Protein AF-A0A967D864-F1 (afdb_monomer_lite)

Foldseek 3Di:
DDDKDKDKFFDPDPDDQQVVCQFQQQADQFQLQAGQGVPPGRPDTGMDMDIPDDDDTDHGDDDPCPPPCCCCVPQPQNQSVTRNHGNLVRHPVNLVVDDDDRDPVNPVD

Sequence (109 aa):
MAGERAVAFADDNALVDREAAYRAGIGWFGKNANLLVPGAGSYFVLGSIITTAMYEPSQPVDDGCGSCTRCLDGCPTGAIVAPGVIDARRCLAWLLQKSGTFPTEMRAA

Radius of gyration: 17.36 Å; chains: 1; bounding box: 47×28×49 Å

Structure (mmCIF, N/CA/C/O backbone):
data_AF-A0A967D864-F1
#
_entry.id   AF-A0A967D864-F1
#
loop_
_atom_site.group_PDB
_atom_site.id
_atom_site.type_symbol
_atom_site.label_atom_id
_atom_site.label_alt_id
_atom_site.label_comp_id
_atom_site.label_asym_id
_atom_site.label_entity_id
_atom_site.label_seq_id
_atom_site.pdbx_PDB_ins_code
_atom_site.Cartn_x
_atom_site.Cartn_y
_atom_site.Cartn_z
_atom_site.occupancy
_atom_site.B_iso_or_equiv
_atom_site.auth_seq_id
_atom_site.auth_comp_id
_atom_site.auth_asym_id
_atom_site.auth_atom_id
_atom_site.pdbx_PDB_model_num
ATOM 1 N N . MET A 1 1 ? 32.606 6.444 -23.155 1.00 45.38 1 MET A N 1
ATOM 2 C CA . MET A 1 1 ? 31.587 5.614 -23.830 1.00 45.38 1 MET A CA 1
ATOM 3 C C . MET A 1 1 ? 30.276 5.910 -23.129 1.00 45.38 1 MET A C 1
ATOM 5 O O . MET A 1 1 ? 30.234 5.755 -21.916 1.00 45.38 1 MET A O 1
ATOM 9 N N . ALA A 1 2 ? 29.293 6.489 -23.815 1.00 64.69 2 ALA A N 1
ATOM 10 C CA . ALA A 1 2 ? 28.061 6.930 -23.163 1.00 64.69 2 ALA A CA 1
ATOM 11 C C . ALA A 1 2 ? 27.154 5.712 -22.929 1.00 64.69 2 ALA A C 1
ATOM 13 O O . ALA A 1 2 ? 26.462 5.279 -23.842 1.00 64.69 2 ALA A O 1
ATOM 14 N N . GLY A 1 3 ? 27.259 5.106 -21.745 1.00 87.06 3 GLY A N 1
ATOM 15 C CA . GLY A 1 3 ? 26.325 4.082 -21.282 1.00 87.06 3 GLY A CA 1
ATOM 16 C C . GLY A 1 3 ? 25.060 4.706 -20.698 1.00 87.06 3 GLY A C 1
ATOM 17 O O . GLY A 1 3 ? 25.027 5.904 -20.400 1.00 87.06 3 GLY A O 1
ATOM 18 N N . GLU A 1 4 ? 24.033 3.882 -20.514 1.00 94.94 4 GLU A N 1
ATOM 19 C CA . GLU A 1 4 ? 22.813 4.281 -19.813 1.00 94.94 4 GLU A CA 1
ATOM 20 C C . GLU A 1 4 ? 23.118 4.657 -18.356 1.00 94.94 4 GLU A C 1
ATOM 22 O O . GLU A 1 4 ? 23.956 4.034 -17.697 1.00 94.94 4 GLU A O 1
ATOM 27 N N . ARG A 1 5 ? 22.446 5.691 -17.842 1.00 96.31 5 ARG A N 1
ATOM 28 C CA . ARG A 1 5 ? 22.576 6.143 -16.449 1.00 96.31 5 ARG A CA 1
ATOM 29 C C . ARG A 1 5 ? 21.454 5.546 -15.622 1.00 96.31 5 ARG A C 1
ATOM 31 O O . ARG A 1 5 ? 20.320 5.547 -16.084 1.00 96.31 5 ARG A O 1
ATOM 38 N N . ALA A 1 6 ? 21.749 5.129 -14.394 1.00 96.06 6 ALA A N 1
ATOM 39 C CA . ALA A 1 6 ? 20.755 4.589 -13.475 1.00 96.06 6 ALA A CA 1
ATOM 40 C C . ALA A 1 6 ? 21.001 5.037 -12.026 1.00 96.06 6 ALA A C 1
ATOM 42 O O . ALA A 1 6 ? 22.148 5.227 -11.620 1.00 96.06 6 ALA A O 1
ATOM 43 N N . VAL A 1 7 ? 19.926 5.178 -11.250 1.00 96.19 7 VAL A N 1
ATOM 44 C CA . VAL A 1 7 ? 19.947 5.419 -9.799 1.00 96.19 7 VAL A CA 1
ATOM 45 C C . VAL A 1 7 ? 18.923 4.500 -9.141 1.00 96.19 7 VAL A C 1
ATOM 47 O O . VAL A 1 7 ? 17.800 4.382 -9.631 1.00 96.19 7 VAL A O 1
ATOM 50 N N . ALA A 1 8 ? 19.319 3.842 -8.054 1.00 96.00 8 ALA A N 1
ATOM 51 C CA . ALA A 1 8 ? 18.458 2.951 -7.287 1.00 96.00 8 ALA A CA 1
ATOM 52 C C . ALA A 1 8 ? 17.875 3.671 -6.064 1.00 96.00 8 ALA A C 1
ATOM 54 O O . ALA A 1 8 ? 18.579 4.436 -5.405 1.00 96.00 8 ALA A O 1
ATOM 55 N N . PHE A 1 9 ? 16.615 3.381 -5.752 1.00 96.69 9 PHE A N 1
ATOM 56 C CA . PHE A 1 9 ? 15.895 3.907 -4.597 1.00 96.69 9 PHE A CA 1
ATOM 57 C C . PHE A 1 9 ? 15.144 2.795 -3.862 1.00 96.69 9 PHE A C 1
ATOM 59 O O . PHE A 1 9 ? 14.727 1.805 -4.469 1.00 96.69 9 PHE A O 1
ATOM 66 N N . ALA A 1 10 ? 14.949 2.993 -2.560 1.00 95.62 10 ALA A N 1
ATOM 67 C CA . ALA A 1 10 ? 14.047 2.206 -1.730 1.00 95.62 10 ALA A CA 1
ATOM 68 C C . ALA A 1 10 ? 13.550 3.079 -0.568 1.00 95.62 10 ALA A C 1
ATOM 70 O O . ALA A 1 10 ? 14.383 3.588 0.180 1.00 95.62 10 ALA A O 1
ATOM 71 N N . ASP A 1 11 ? 12.229 3.232 -0.429 1.00 94.94 11 ASP A N 1
ATOM 72 C CA . ASP A 1 11 ? 11.511 3.921 0.661 1.00 94.94 11 ASP A CA 1
ATOM 73 C C . ASP A 1 11 ? 11.789 5.433 0.798 1.00 94.94 11 ASP A C 1
ATOM 75 O O . ASP A 1 11 ? 10.889 6.247 0.602 1.00 94.94 11 ASP A O 1
ATOM 79 N N . ASP A 1 12 ? 13.037 5.830 1.058 1.00 94.00 12 ASP A N 1
ATOM 80 C CA . ASP A 1 12 ? 13.454 7.226 1.236 1.00 94.00 12 ASP A CA 1
ATOM 81 C C . ASP A 1 12 ? 13.753 7.891 -0.113 1.00 94.00 12 ASP 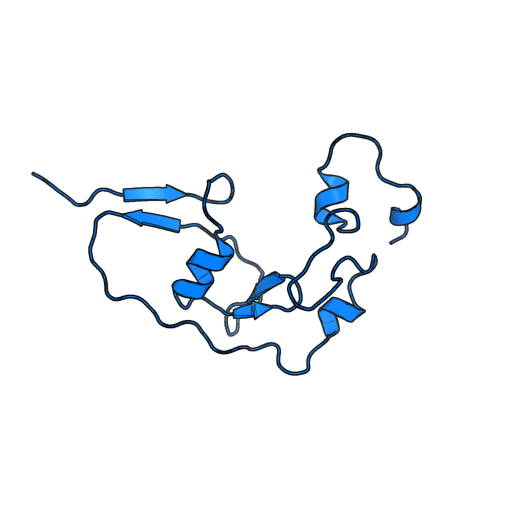A C 1
ATOM 83 O O . ASP A 1 12 ? 14.896 7.982 -0.575 1.00 94.00 12 ASP A O 1
ATOM 87 N N . ASN A 1 13 ? 12.690 8.279 -0.814 1.00 92.50 13 ASN A N 1
ATOM 88 C CA . ASN A 1 13 ? 12.781 8.959 -2.096 1.00 92.50 13 ASN A CA 1
ATOM 89 C C . ASN A 1 13 ? 11.516 9.790 -2.398 1.00 92.50 13 ASN A C 1
ATOM 91 O O . ASN A 1 13 ? 10.557 9.817 -1.632 1.00 92.50 13 ASN A O 1
ATOM 95 N N . ALA A 1 14 ? 11.524 10.511 -3.522 1.00 93.25 14 ALA A N 1
ATOM 96 C CA . ALA A 1 14 ? 10.403 11.360 -3.945 1.00 93.25 14 ALA A CA 1
ATOM 97 C C . ALA A 1 14 ? 9.335 10.623 -4.784 1.00 93.25 14 ALA A C 1
ATOM 99 O O . ALA A 1 14 ? 8.395 11.251 -5.275 1.00 93.25 14 ALA A O 1
ATOM 100 N N . LEU A 1 15 ? 9.491 9.316 -5.006 1.00 94.06 15 LEU A N 1
ATOM 101 C CA . LEU A 1 15 ? 8.557 8.470 -5.742 1.00 94.06 15 LEU A CA 1
ATOM 102 C C . LEU A 1 15 ? 7.594 7.782 -4.778 1.00 94.06 15 LEU A C 1
ATOM 104 O O . LEU A 1 15 ? 7.840 7.620 -3.587 1.00 94.06 15 LEU A O 1
ATOM 108 N N . VAL A 1 16 ? 6.484 7.310 -5.335 1.00 95.62 16 VAL A N 1
ATOM 109 C CA . VAL A 1 16 ? 5.604 6.371 -4.646 1.00 95.62 16 VAL A CA 1
ATOM 110 C C . VAL A 1 16 ? 5.981 4.969 -5.114 1.00 95.62 16 VAL A C 1
ATOM 112 O O . VAL A 1 16 ? 5.527 4.528 -6.168 1.00 95.62 16 VAL A O 1
ATOM 115 N N . ASP A 1 17 ? 6.802 4.256 -4.340 1.00 96.94 17 ASP A N 1
ATOM 116 C CA . ASP A 1 17 ? 7.321 2.930 -4.727 1.00 96.94 17 ASP A CA 1
ATOM 117 C C . ASP A 1 17 ? 6.203 1.929 -5.072 1.00 96.94 17 ASP A C 1
ATOM 119 O O . ASP A 1 17 ? 6.324 1.147 -6.015 1.00 96.94 17 ASP A O 1
ATOM 123 N N . ARG A 1 18 ? 5.065 1.995 -4.365 1.00 97.06 18 ARG A N 1
ATOM 124 C CA . ARG A 1 18 ? 3.887 1.158 -4.660 1.00 97.06 18 ARG A CA 1
ATOM 125 C C . ARG A 1 18 ? 3.281 1.455 -6.035 1.00 97.06 18 ARG A C 1
ATOM 127 O O . ARG A 1 18 ? 2.886 0.524 -6.727 1.00 97.06 18 ARG A O 1
ATOM 134 N N . GLU A 1 19 ? 3.242 2.724 -6.440 1.00 96.56 19 GLU A N 1
ATOM 135 C CA . GLU A 1 19 ? 2.731 3.138 -7.754 1.00 96.56 19 GLU A CA 1
ATOM 136 C C . GLU A 1 19 ? 3.686 2.715 -8.871 1.00 96.56 19 GLU A C 1
ATOM 138 O O . GLU A 1 19 ? 3.254 2.206 -9.904 1.00 96.56 19 GLU A O 1
ATOM 143 N N . ALA A 1 20 ? 4.997 2.861 -8.649 1.00 96.06 20 ALA A N 1
ATOM 144 C CA . ALA A 1 20 ? 6.004 2.372 -9.585 1.00 96.06 20 ALA A CA 1
ATOM 145 C C . ALA A 1 20 ? 5.865 0.856 -9.803 1.00 96.06 20 ALA A C 1
ATOM 147 O O . ALA A 1 20 ? 5.855 0.393 -10.942 1.00 96.06 20 ALA A O 1
ATOM 148 N N . ALA A 1 21 ? 5.680 0.091 -8.725 1.00 97.31 21 ALA A N 1
ATOM 149 C CA . ALA A 1 21 ? 5.498 -1.353 -8.792 1.00 97.31 21 ALA A CA 1
ATOM 150 C C . ALA A 1 21 ? 4.172 -1.773 -9.459 1.00 97.31 21 ALA A C 1
ATOM 152 O O . ALA A 1 21 ? 4.164 -2.709 -10.260 1.00 97.31 21 ALA A O 1
ATOM 153 N N . TYR A 1 22 ? 3.069 -1.064 -9.193 1.00 97.56 22 TYR A N 1
ATOM 154 C CA . TYR A 1 22 ? 1.787 -1.276 -9.877 1.00 97.56 22 TYR A CA 1
ATOM 155 C C . TYR A 1 22 ? 1.914 -1.060 -11.392 1.00 97.56 22 TYR A C 1
ATOM 157 O O . TYR A 1 22 ? 1.567 -1.940 -12.180 1.00 97.56 22 TYR A O 1
ATOM 165 N N . ARG A 1 23 ? 2.503 0.069 -11.808 1.00 96.50 23 ARG A N 1
ATOM 166 C CA . ARG A 1 23 ? 2.751 0.386 -13.226 1.00 96.50 23 ARG A CA 1
ATOM 167 C C . ARG A 1 23 ? 3.731 -0.580 -13.893 1.00 96.50 23 ARG A C 1
ATOM 169 O O . ARG A 1 23 ? 3.636 -0.801 -15.094 1.00 96.50 23 ARG A O 1
ATOM 176 N N . ALA A 1 24 ? 4.650 -1.164 -13.126 1.00 96.56 24 ALA A N 1
ATOM 177 C CA . ALA A 1 24 ? 5.568 -2.197 -13.598 1.00 96.56 24 ALA A CA 1
ATOM 178 C C . ALA A 1 24 ? 4.918 -3.591 -13.719 1.00 96.56 24 ALA A C 1
ATOM 180 O O . ALA A 1 24 ? 5.593 -4.529 -14.144 1.00 96.56 24 ALA A O 1
ATOM 181 N N . GLY A 1 25 ? 3.633 -3.742 -13.376 1.00 97.44 25 GLY A N 1
ATOM 182 C CA . GLY A 1 25 ? 2.919 -5.018 -13.465 1.00 97.44 25 GLY A CA 1
ATOM 183 C C . GLY A 1 25 ? 3.324 -6.024 -12.386 1.00 97.44 25 GLY A C 1
ATOM 184 O O . GLY A 1 25 ? 3.184 -7.227 -12.585 1.00 97.44 25 GLY A O 1
ATOM 185 N N . ILE A 1 26 ? 3.849 -5.559 -11.247 1.00 97.75 26 ILE A N 1
ATOM 186 C CA . ILE A 1 26 ? 4.290 -6.442 -10.152 1.00 97.75 26 ILE A CA 1
ATOM 187 C C . ILE A 1 26 ? 3.091 -6.995 -9.367 1.00 97.75 26 ILE A C 1
ATOM 189 O O . ILE A 1 26 ? 3.120 -8.128 -8.888 1.00 97.75 26 ILE A O 1
ATOM 193 N N . GLY A 1 27 ? 2.028 -6.207 -9.225 1.00 98.00 27 GLY A N 1
ATOM 194 C CA . GLY A 1 27 ? 0.867 -6.574 -8.425 1.00 98.00 27 GLY A CA 1
ATOM 195 C C . GLY A 1 27 ? -0.260 -5.555 -8.521 1.00 98.00 27 GLY A C 1
ATOM 196 O O . GLY A 1 27 ? -0.182 -4.616 -9.313 1.00 98.00 27 GLY A O 1
ATOM 197 N N . TRP A 1 28 ? -1.286 -5.724 -7.689 1.00 98.25 28 TRP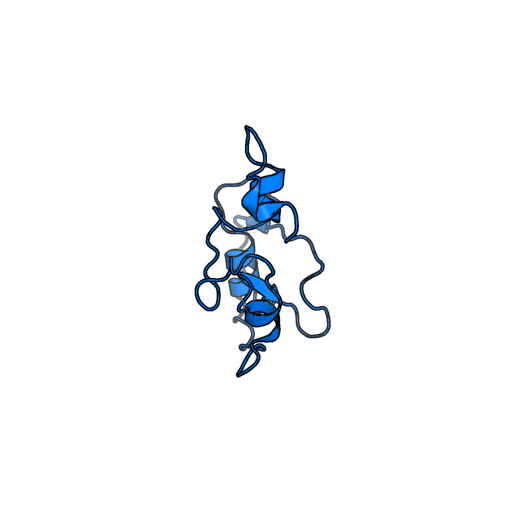 A N 1
ATOM 198 C CA . TRP A 1 28 ? -2.429 -4.810 -7.591 1.00 98.25 28 TRP A CA 1
ATOM 199 C C . TRP A 1 28 ? -2.449 -4.081 -6.244 1.00 98.25 28 TRP A C 1
ATOM 201 O O . TRP A 1 28 ? -1.847 -4.530 -5.265 1.00 98.25 28 TRP A O 1
ATOM 211 N N . PHE A 1 29 ? -3.157 -2.954 -6.169 1.00 98.00 29 PHE A N 1
ATOM 212 C CA . PHE A 1 29 ? -3.395 -2.268 -4.901 1.00 98.00 29 PHE A CA 1
ATOM 213 C C . PHE A 1 29 ? -4.466 -2.991 -4.085 1.00 98.00 29 PHE A C 1
ATOM 215 O O . PHE A 1 29 ? -5.631 -3.062 -4.469 1.00 98.00 29 PHE A O 1
ATOM 222 N N . GLY A 1 30 ? -4.083 -3.493 -2.914 1.00 98.12 30 GLY A N 1
ATOM 223 C CA . GLY A 1 30 ? -5.023 -4.024 -1.943 1.00 98.12 30 GLY A CA 1
ATOM 224 C C . GLY A 1 30 ? -5.871 -2.925 -1.304 1.00 98.12 30 GLY A C 1
ATOM 225 O O . GLY A 1 30 ? -5.438 -1.782 -1.146 1.00 98.12 30 GLY A O 1
ATOM 226 N N . LYS A 1 31 ? -7.061 -3.285 -0.807 1.00 98.56 31 LYS A N 1
ATOM 227 C CA . LYS A 1 31 ? -7.906 -2.356 -0.028 1.00 98.56 31 LYS A CA 1
ATOM 228 C C . LYS A 1 31 ? -7.231 -1.850 1.258 1.00 98.56 31 LYS A C 1
ATOM 230 O O . LYS A 1 31 ? -7.678 -0.856 1.813 1.00 98.56 31 LYS A O 1
ATOM 235 N N . ASN A 1 32 ? -6.155 -2.497 1.709 1.00 98.12 32 ASN A N 1
ATOM 236 C CA . ASN A 1 32 ? -5.287 -2.061 2.809 1.00 98.12 32 ASN A CA 1
ATOM 237 C C . ASN A 1 32 ? -4.157 -1.101 2.380 1.00 98.12 32 ASN A C 1
ATOM 239 O O . ASN A 1 32 ? -3.264 -0.841 3.181 1.00 98.12 32 ASN A O 1
ATOM 243 N N . ALA A 1 33 ? -4.184 -0.609 1.137 1.00 97.62 33 ALA A N 1
ATOM 244 C CA . ALA A 1 33 ? -3.199 0.282 0.517 1.00 97.62 33 ALA A CA 1
ATOM 245 C C . ALA A 1 33 ? -1.801 -0.316 0.259 1.00 97.62 33 ALA A C 1
ATOM 247 O O . ALA A 1 33 ? -0.926 0.380 -0.261 1.00 97.62 33 ALA A O 1
ATOM 248 N N . ASN A 1 34 ? -1.571 -1.595 0.572 1.00 97.94 34 ASN A N 1
ATOM 249 C CA . ASN A 1 34 ? -0.349 -2.289 0.167 1.00 97.94 34 ASN A CA 1
ATOM 250 C C . ASN A 1 34 ? -0.471 -2.808 -1.266 1.00 97.94 34 ASN A C 1
ATOM 252 O O . ASN A 1 34 ? -1.566 -3.109 -1.736 1.00 97.94 34 ASN A O 1
ATOM 256 N N . LEU A 1 35 ? 0.669 -2.970 -1.935 1.00 98.31 35 LEU A N 1
ATOM 257 C CA . LEU A 1 35 ? 0.724 -3.757 -3.160 1.00 98.31 35 LEU A CA 1
ATOM 258 C C . LEU A 1 35 ? 0.619 -5.248 -2.798 1.00 98.31 35 LEU A C 1
ATOM 260 O O . LEU A 1 35 ? 1.193 -5.690 -1.799 1.00 98.31 35 LEU A O 1
ATOM 264 N N . LEU A 1 36 ? -0.106 -6.017 -3.603 1.00 98.31 36 LEU A N 1
ATOM 265 C CA . LEU A 1 36 ? -0.270 -7.460 -3.464 1.00 98.31 36 LEU A CA 1
ATOM 266 C C . LEU A 1 36 ? 0.234 -8.153 -4.729 1.00 98.31 36 LEU A C 1
ATOM 268 O O . LEU A 1 36 ? -0.208 -7.838 -5.830 1.00 98.31 36 LEU A O 1
ATOM 272 N N . VAL A 1 37 ? 1.159 -9.096 -4.562 1.00 97.50 37 VAL A N 1
ATOM 273 C CA . VAL A 1 37 ? 1.741 -9.883 -5.655 1.00 97.50 37 VAL A CA 1
ATOM 274 C C . VAL A 1 37 ? 0.970 -11.202 -5.794 1.00 97.50 37 VAL A C 1
ATOM 276 O O . VAL A 1 37 ? 0.762 -11.888 -4.780 1.00 97.50 37 VAL A O 1
ATOM 279 N N . PRO A 1 38 ? 0.564 -11.600 -7.017 1.00 95.94 38 PRO A N 1
ATOM 280 C CA . PRO A 1 38 ? -0.108 -12.875 -7.259 1.00 95.94 38 PRO A CA 1
ATOM 281 C C . PRO A 1 38 ? 0.653 -14.057 -6.647 1.00 95.94 38 PRO A C 1
ATOM 283 O O . PRO A 1 38 ? 1.838 -14.249 -6.899 1.00 95.94 38 PRO A O 1
ATOM 286 N N . GLY A 1 39 ? -0.021 -14.840 -5.803 1.00 95.31 39 GLY A N 1
ATOM 287 C CA . GLY A 1 39 ? 0.564 -16.010 -5.137 1.00 95.31 39 GLY A CA 1
ATOM 288 C 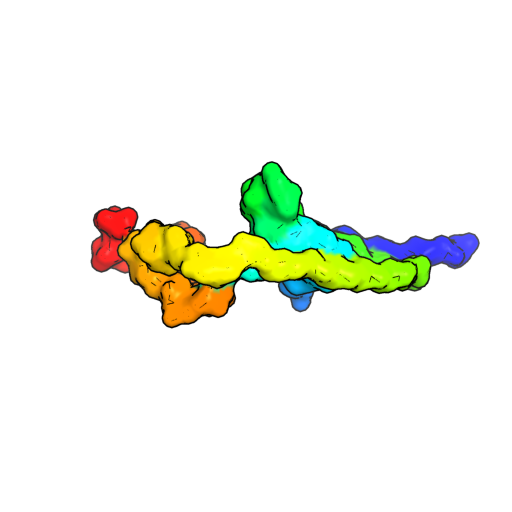C . GLY A 1 39 ? 1.531 -15.722 -3.977 1.00 95.31 39 GLY A C 1
ATOM 289 O O . GLY A 1 39 ? 1.859 -16.657 -3.252 1.00 95.31 39 GLY A O 1
ATOM 290 N N . ALA A 1 40 ? 1.945 -14.468 -3.750 1.00 95.94 40 ALA A N 1
ATOM 291 C CA . ALA A 1 40 ? 2.931 -14.109 -2.719 1.00 95.94 40 ALA A CA 1
ATOM 292 C C . ALA A 1 40 ? 2.407 -13.150 -1.627 1.00 95.94 40 ALA A C 1
ATOM 294 O O . ALA A 1 40 ? 3.025 -13.019 -0.571 1.00 95.94 40 ALA A O 1
ATOM 295 N N . GLY A 1 41 ? 1.257 -12.497 -1.826 1.00 96.38 41 GLY A N 1
ATOM 296 C CA . GLY A 1 41 ? 0.684 -11.585 -0.825 1.00 96.38 41 GLY A CA 1
ATOM 297 C C . GLY A 1 41 ? 1.421 -10.245 -0.781 1.00 96.38 41 GLY A C 1
ATOM 298 O O . GLY A 1 41 ? 1.781 -9.748 -1.836 1.00 96.38 41 GLY A O 1
ATOM 299 N N . SER A 1 42 ? 1.604 -9.634 0.397 1.00 97.19 42 SER A N 1
ATOM 300 C CA . SER A 1 42 ? 2.228 -8.297 0.557 1.00 97.19 42 SER A CA 1
ATOM 301 C C . SER A 1 42 ? 3.562 -8.302 1.315 1.00 97.19 42 SER A C 1
ATOM 303 O O . SER A 1 42 ? 4.014 -7.250 1.760 1.00 97.19 42 SER A O 1
ATOM 305 N N . TYR A 1 43 ? 4.157 -9.469 1.575 1.00 96.88 43 TYR A N 1
ATOM 306 C CA . TYR A 1 43 ? 5.316 -9.581 2.470 1.00 96.88 43 TYR A CA 1
ATOM 307 C C . TYR A 1 43 ? 6.641 -9.431 1.711 1.00 96.88 43 TYR A C 1
ATOM 309 O O . TYR A 1 43 ? 7.421 -10.371 1.579 1.00 96.88 43 TYR A O 1
ATOM 317 N N . PHE A 1 44 ? 6.865 -8.235 1.173 1.00 95.25 44 PHE A N 1
ATOM 318 C CA . PHE A 1 44 ? 8.054 -7.865 0.407 1.00 95.25 44 PHE A CA 1
ATOM 319 C C . PHE A 1 44 ? 8.411 -6.394 0.632 1.00 95.25 44 PHE A C 1
ATOM 321 O O . PHE A 1 44 ? 7.609 -5.608 1.133 1.00 95.25 44 PHE A O 1
ATOM 328 N N . VAL A 1 45 ? 9.620 -6.025 0.218 1.00 96.12 45 VAL A N 1
ATOM 329 C CA . VAL A 1 45 ? 10.073 -4.633 0.145 1.00 96.12 45 VAL A CA 1
ATOM 330 C C . VAL A 1 45 ? 10.057 -4.206 -1.318 1.00 96.12 45 VAL A C 1
ATOM 332 O O . VAL A 1 45 ? 10.349 -5.010 -2.204 1.00 96.12 45 VAL A O 1
ATOM 335 N N . LEU A 1 46 ? 9.693 -2.953 -1.568 1.00 96.94 46 LEU A N 1
ATOM 336 C CA . LEU A 1 46 ? 9.734 -2.362 -2.898 1.00 96.94 46 LEU A CA 1
ATOM 337 C C . LEU A 1 46 ? 10.965 -1.473 -3.037 1.00 96.94 46 LEU A C 1
ATOM 339 O O . LEU A 1 46 ? 11.428 -0.863 -2.079 1.00 96.94 46 LEU A O 1
ATOM 343 N N . GLY A 1 47 ? 11.466 -1.410 -4.259 1.00 96.44 47 GLY A N 1
ATOM 344 C CA . GLY A 1 47 ? 12.499 -0.481 -4.671 1.00 96.44 47 GLY A CA 1
ATOM 345 C C . GLY A 1 47 ? 12.356 -0.218 -6.159 1.00 96.44 47 GLY A C 1
ATOM 346 O O . GLY A 1 47 ? 11.634 -0.926 -6.869 1.00 96.44 47 GLY A O 1
ATOM 347 N N . SER A 1 48 ? 13.036 0.811 -6.634 1.00 95.50 48 SER A N 1
ATOM 348 C CA . SER A 1 48 ? 12.978 1.224 -8.028 1.00 95.50 48 SER A CA 1
ATOM 349 C C . SER A 1 48 ? 14.366 1.554 -8.560 1.00 95.50 48 SER A C 1
ATOM 351 O O . SER A 1 48 ? 15.271 1.937 -7.820 1.00 95.50 48 SER A O 1
ATOM 353 N N . ILE A 1 49 ? 14.538 1.382 -9.870 1.00 95.62 49 ILE A N 1
ATOM 354 C CA . ILE A 1 49 ? 15.711 1.855 -10.601 1.00 95.62 49 ILE A CA 1
ATOM 355 C C . ILE A 1 49 ? 15.213 2.856 -11.633 1.00 95.62 49 ILE A C 1
ATOM 357 O O . ILE A 1 49 ? 14.500 2.497 -12.569 1.00 95.62 49 ILE A O 1
ATOM 361 N N . ILE A 1 50 ? 15.602 4.115 -11.470 1.00 95.06 50 ILE A N 1
ATOM 362 C CA . ILE A 1 50 ? 15.342 5.160 -12.456 1.00 95.06 50 ILE A CA 1
ATOM 363 C C . ILE A 1 50 ? 16.511 5.181 -13.425 1.00 95.06 50 ILE A C 1
ATOM 365 O O . ILE A 1 50 ? 17.655 5.337 -13.004 1.00 95.06 50 ILE A O 1
ATOM 369 N N . THR A 1 51 ? 16.230 5.008 -14.714 1.00 95.69 51 THR A N 1
ATOM 370 C CA . THR A 1 51 ? 17.252 4.841 -15.751 1.00 95.69 51 THR A CA 1
ATOM 371 C C . THR A 1 51 ? 16.924 5.628 -17.016 1.00 95.69 51 THR A C 1
ATOM 373 O O . THR A 1 51 ? 15.760 5.922 -17.280 1.00 95.69 51 THR A O 1
ATOM 376 N N . THR A 1 52 ? 17.951 5.977 -17.795 1.00 97.19 52 THR A N 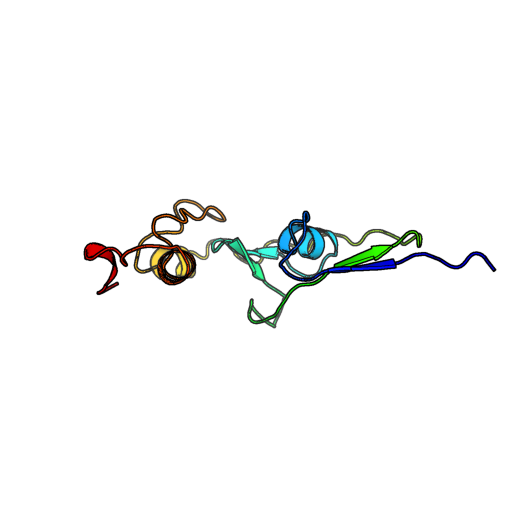1
ATOM 377 C CA . THR A 1 52 ? 17.790 6.521 -19.156 1.00 97.19 52 THR A CA 1
ATOM 378 C C . THR A 1 52 ? 17.551 5.443 -20.211 1.00 97.19 52 THR A C 1
ATOM 380 O O . THR A 1 52 ? 17.189 5.783 -21.335 1.00 97.19 52 THR A O 1
ATOM 383 N N . ALA A 1 53 ? 17.722 4.167 -19.849 1.00 95.38 53 ALA A N 1
ATOM 384 C CA . ALA A 1 53 ? 17.492 3.053 -20.755 1.00 95.38 53 ALA A CA 1
ATOM 385 C C . ALA A 1 53 ? 16.033 3.022 -21.229 1.00 95.38 53 ALA A C 1
ATOM 387 O O . ALA A 1 53 ? 15.108 3.170 -20.430 1.00 95.38 53 ALA A O 1
ATOM 388 N N . MET A 1 54 ? 15.837 2.777 -22.522 1.00 94.44 54 MET A N 1
ATOM 389 C CA . MET A 1 54 ? 14.512 2.613 -23.117 1.00 94.44 54 MET A CA 1
ATOM 390 C C . MET A 1 54 ? 14.041 1.165 -22.965 1.00 94.44 54 MET A C 1
ATOM 392 O O . MET A 1 54 ? 14.783 0.231 -23.268 1.00 94.44 54 MET A O 1
ATOM 396 N N . TYR A 1 55 ? 12.801 0.979 -22.522 1.00 90.81 55 TYR A N 1
ATOM 397 C CA . TYR A 1 55 ? 12.151 -0.325 -22.413 1.00 90.81 55 TYR A CA 1
ATOM 398 C C . TYR A 1 55 ? 10.652 -0.192 -22.676 1.00 90.81 55 TYR A C 1
ATOM 400 O O . TYR A 1 55 ? 10.066 0.875 -22.480 1.00 90.81 55 TYR A O 1
ATOM 408 N N . GLU A 1 56 ? 10.042 -1.288 -23.120 1.00 95.44 56 GLU A N 1
ATOM 409 C CA . GLU A 1 56 ? 8.593 -1.372 -23.277 1.00 95.44 56 GLU A CA 1
ATOM 410 C C . GLU A 1 56 ? 7.911 -1.350 -21.897 1.00 95.44 56 GLU A C 1
ATOM 412 O O . GLU A 1 56 ? 8.306 -2.122 -21.015 1.00 95.44 56 GLU A O 1
ATOM 417 N N . PRO A 1 57 ? 6.906 -0.485 -21.672 1.00 94.06 57 PRO A N 1
ATOM 418 C CA . PRO A 1 57 ? 6.167 -0.461 -20.416 1.00 94.06 57 PRO A CA 1
ATOM 419 C C . PRO A 1 57 ? 5.374 -1.751 -20.181 1.00 94.06 57 PRO A C 1
ATOM 421 O O . PRO A 1 57 ? 4.685 -2.251 -21.073 1.00 94.06 57 PRO A O 1
ATOM 424 N N . SER A 1 58 ? 5.401 -2.246 -18.945 1.00 96.44 58 SER A N 1
ATOM 425 C CA . SER A 1 58 ? 4.509 -3.316 -18.494 1.00 96.44 58 SER A CA 1
ATOM 426 C C . SER A 1 58 ? 3.046 -2.862 -18.450 1.00 96.44 58 SER A C 1
ATOM 428 O O . SER A 1 58 ? 2.742 -1.668 -18.413 1.00 96.44 58 SER A O 1
ATOM 430 N N . GLN A 1 59 ? 2.132 -3.833 -18.393 1.00 96.88 59 GLN A N 1
ATOM 431 C CA . GLN A 1 59 ? 0.726 -3.592 -18.071 1.00 96.88 59 GLN A CA 1
ATOM 432 C C . GLN A 1 59 ? 0.458 -3.902 -16.592 1.00 96.88 59 GLN A C 1
ATOM 434 O O . GLN A 1 59 ? 1.042 -4.855 -16.067 1.00 96.88 59 GLN A O 1
ATOM 439 N N . PRO A 1 60 ? -0.410 -3.131 -15.915 1.00 96.94 60 PRO A N 1
ATOM 440 C CA . PRO A 1 60 ? -0.821 -3.446 -14.553 1.00 96.94 60 PRO A CA 1
ATOM 441 C C . PRO A 1 60 ? -1.506 -4.811 -14.438 1.00 96.94 60 PRO A C 1
ATOM 443 O O . PRO A 1 60 ? -2.131 -5.291 -15.382 1.00 96.94 60 PRO A O 1
ATOM 446 N N . VAL A 1 61 ? -1.402 -5.415 -13.254 1.00 96.94 61 VAL A N 1
ATOM 447 C CA . VAL A 1 61 ? -2.108 -6.658 -12.912 1.00 96.94 61 VAL A CA 1
ATOM 448 C C . VAL A 1 61 ? -3.546 -6.333 -12.508 1.00 96.94 61 VAL A C 1
ATOM 450 O O . VAL A 1 61 ? -3.788 -5.323 -11.844 1.00 96.94 61 VAL A O 1
ATOM 453 N N . ASP A 1 62 ? -4.483 -7.208 -12.872 1.00 97.44 62 ASP A N 1
ATOM 454 C CA . ASP A 1 62 ? -5.891 -7.098 -12.484 1.00 97.44 62 ASP A CA 1
ATOM 455 C C . ASP A 1 62 ? -6.089 -7.082 -10.958 1.00 97.44 62 ASP A C 1
ATOM 457 O O . ASP A 1 62 ? -5.305 -7.651 -10.191 1.00 97.44 62 ASP A O 1
ATOM 461 N N . ASP A 1 63 ? -7.185 -6.461 -10.510 1.00 96.81 63 ASP A N 1
ATOM 462 C CA . ASP A 1 63 ? -7.558 -6.450 -9.095 1.00 96.81 63 ASP A CA 1
ATOM 463 C C . ASP A 1 63 ? -7.816 -7.869 -8.565 1.00 96.81 63 ASP A C 1
ATOM 465 O O . ASP A 1 63 ? -8.698 -8.587 -9.038 1.00 96.81 63 ASP A O 1
ATOM 469 N N . GLY A 1 64 ? -7.087 -8.239 -7.512 1.00 96.38 64 GLY A N 1
ATOM 470 C CA . GLY A 1 64 ? -7.290 -9.489 -6.783 1.00 96.38 64 GLY A CA 1
ATOM 471 C C . GLY A 1 64 ? -8.136 -9.351 -5.515 1.00 96.38 64 GLY A C 1
ATOM 472 O O . GLY A 1 64 ? -8.369 -10.350 -4.833 1.00 96.38 64 GLY A O 1
ATOM 473 N N . CYS A 1 65 ? -8.582 -8.146 -5.133 1.00 97.69 65 CYS A N 1
ATOM 474 C CA . CYS A 1 65 ? -9.405 -7.969 -3.936 1.00 97.69 65 CYS A CA 1
ATOM 475 C C . CYS A 1 65 ? -10.882 -8.312 -4.163 1.00 97.69 65 CYS A C 1
ATOM 477 O O . CYS A 1 65 ? -11.491 -8.929 -3.282 1.00 97.69 65 CYS A O 1
ATOM 479 N N . GLY A 1 66 ? -11.480 -7.894 -5.283 1.00 96.44 66 GLY A N 1
ATOM 480 C CA . GLY A 1 66 ? -12.8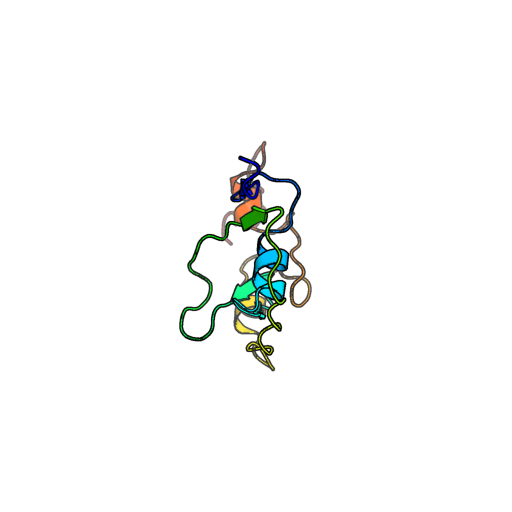99 -8.118 -5.565 1.00 96.44 66 GLY A CA 1
ATOM 481 C C . GLY A 1 66 ? -13.803 -7.677 -4.402 1.00 96.44 66 GLY A C 1
ATOM 482 O O . GLY A 1 66 ? -13.682 -6.571 -3.864 1.00 96.44 66 GLY A O 1
ATOM 483 N N . SER A 1 67 ? -14.696 -8.560 -3.947 1.00 97.56 67 SER A N 1
ATOM 484 C CA . SER A 1 67 ? -15.611 -8.285 -2.827 1.00 97.56 67 SER A CA 1
ATOM 485 C C . SER A 1 67 ? -14.992 -8.446 -1.429 1.00 97.56 67 SER A C 1
ATOM 487 O O . SER A 1 67 ? -15.645 -8.105 -0.448 1.00 97.56 67 SER A O 1
ATOM 489 N N . CYS A 1 68 ? -13.740 -8.902 -1.298 1.00 97.94 68 CYS A N 1
ATOM 490 C CA . CYS A 1 68 ? -13.100 -9.144 0.001 1.00 97.94 68 CYS A CA 1
ATOM 491 C C . CYS A 1 68 ? -13.005 -7.865 0.854 1.00 97.94 68 CYS A C 1
ATOM 493 O O . CYS A 1 68 ? -12.593 -6.816 0.357 1.00 97.94 68 CYS A O 1
ATOM 495 N N . THR A 1 69 ? -13.330 -7.955 2.146 1.00 98.31 69 THR A N 1
ATOM 496 C CA . THR A 1 69 ? -13.235 -6.850 3.125 1.00 98.31 69 THR A CA 1
ATOM 497 C C . THR A 1 69 ? -12.363 -7.182 4.334 1.00 98.31 69 THR A C 1
ATOM 499 O O . THR A 1 69 ? -12.230 -6.356 5.227 1.00 98.31 69 THR A O 1
ATOM 502 N N . ARG A 1 70 ? -11.690 -8.342 4.352 1.00 98.31 70 ARG A N 1
ATOM 503 C CA . ARG A 1 70 ? -10.987 -8.872 5.541 1.00 98.31 70 ARG A CA 1
ATOM 504 C C . ARG A 1 70 ? -10.031 -7.882 6.206 1.00 98.31 70 ARG A C 1
ATOM 506 O O . ARG A 1 70 ? -9.921 -7.877 7.424 1.00 98.31 70 ARG A O 1
ATOM 513 N N . CYS A 1 71 ? -9.320 -7.064 5.430 1.00 98.25 71 CYS A N 1
ATOM 514 C CA . CYS A 1 71 ? -8.425 -6.055 5.993 1.00 98.25 71 CYS A CA 1
ATOM 515 C C . CYS A 1 71 ? -9.168 -4.858 6.597 1.00 98.25 71 CYS A C 1
ATOM 517 O O . CYS A 1 71 ? -8.686 -4.303 7.576 1.00 98.25 71 CYS A O 1
ATOM 519 N N . LEU A 1 72 ? -10.311 -4.472 6.021 1.00 98.44 72 LEU A N 1
ATOM 520 C CA . LEU A 1 72 ? -11.166 -3.404 6.542 1.00 98.44 72 LEU A CA 1
ATOM 521 C C . LEU A 1 72 ? -11.716 -3.819 7.906 1.00 98.44 72 LEU A C 1
ATOM 523 O O . LEU A 1 72 ? -11.551 -3.093 8.881 1.00 98.44 72 LEU A O 1
ATOM 527 N N . ASP A 1 73 ? -12.263 -5.033 7.969 1.00 98.06 73 ASP A N 1
ATOM 528 C CA . ASP A 1 73 ? -12.857 -5.604 9.179 1.00 98.06 73 ASP A CA 1
ATOM 529 C C . ASP A 1 73 ? -11.790 -5.931 10.238 1.00 98.06 73 ASP A C 1
ATOM 531 O O . ASP A 1 73 ? -12.025 -5.806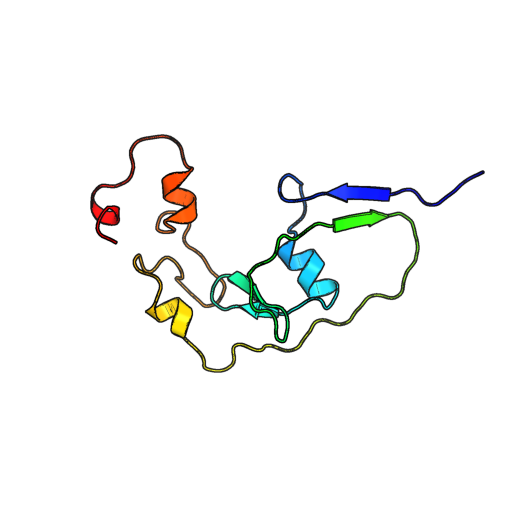 11.435 1.00 98.06 73 ASP A O 1
ATOM 535 N N . GLY A 1 74 ? -10.596 -6.341 9.796 1.00 98.06 74 GLY A N 1
ATOM 536 C CA . GLY A 1 74 ? -9.486 -6.725 10.666 1.00 98.06 74 GLY A CA 1
ATOM 537 C C . GLY A 1 74 ? -8.606 -5.572 11.150 1.00 98.06 74 GLY A C 1
ATOM 538 O O . GLY A 1 74 ? -7.678 -5.819 11.916 1.00 98.06 74 GLY A O 1
ATOM 539 N N . CYS A 1 75 ? -8.827 -4.332 10.701 1.00 98.25 75 CYS A N 1
ATOM 540 C CA . CYS A 1 75 ? -8.037 -3.189 11.153 1.00 98.25 75 CYS A CA 1
ATOM 541 C C . CYS A 1 75 ? -8.505 -2.749 12.555 1.00 98.25 75 CYS A C 1
ATOM 543 O O . CYS A 1 75 ? -9.587 -2.170 12.666 1.00 98.25 75 CYS A O 1
ATOM 545 N N . PRO A 1 76 ? -7.700 -2.938 13.619 1.00 98.00 76 PRO A N 1
ATOM 546 C CA . PRO A 1 76 ? -8.179 -2.793 14.999 1.00 98.00 76 PRO A CA 1
ATOM 547 C C . PRO A 1 76 ? -8.582 -1.360 15.356 1.00 98.00 76 PRO A C 1
ATOM 549 O O . PRO A 1 76 ? -9.452 -1.125 16.188 1.00 98.00 76 PRO A O 1
ATOM 552 N N . THR A 1 77 ? -7.972 -0.380 14.694 1.00 98.00 77 THR A N 1
ATOM 553 C CA . THR A 1 77 ? -8.238 1.040 14.926 1.00 98.00 77 THR A CA 1
ATOM 554 C C . THR A 1 77 ? -9.167 1.648 13.886 1.00 98.00 77 THR A C 1
ATOM 556 O O . THR A 1 77 ? -9.428 2.851 13.951 1.00 98.00 77 THR A O 1
ATOM 559 N N . GLY A 1 78 ? -9.650 0.873 12.905 1.00 97.69 78 GLY A N 1
ATOM 560 C CA . GLY A 1 78 ? -10.422 1.388 11.771 1.00 97.69 78 GLY A CA 1
ATOM 561 C C . GLY A 1 78 ? -9.665 2.448 10.962 1.00 97.69 78 GLY A C 1
ATOM 562 O O . GLY A 1 78 ? -10.258 3.433 10.529 1.00 97.69 78 GLY A O 1
ATOM 563 N N . ALA A 1 79 ? -8.344 2.297 10.819 1.00 98.56 79 ALA A N 1
ATOM 564 C CA . ALA A 1 79 ? -7.503 3.237 10.078 1.00 98.56 79 ALA A CA 1
ATOM 565 C C . ALA A 1 79 ? -7.747 3.196 8.563 1.00 98.56 79 ALA A C 1
ATOM 567 O O . ALA A 1 79 ? -7.437 4.166 7.879 1.00 98.56 79 ALA A O 1
ATOM 568 N N . ILE A 1 80 ? -8.304 2.107 8.029 1.00 98.56 80 ILE A N 1
ATOM 569 C CA . ILE A 1 80 ? -8.688 2.020 6.618 1.00 98.56 80 ILE A CA 1
ATOM 570 C C . ILE A 1 80 ? -10.098 2.605 6.469 1.00 98.56 80 ILE A C 1
ATOM 572 O O . ILE A 1 80 ? -11.089 1.917 6.701 1.00 98.56 80 ILE A O 1
ATOM 576 N N . VAL A 1 81 ? -10.192 3.892 6.127 1.00 98.19 81 VAL A N 1
ATOM 577 C CA . VAL A 1 81 ? -11.467 4.643 6.103 1.00 98.19 81 VAL A CA 1
ATOM 578 C C . VAL A 1 81 ? -12.260 4.450 4.808 1.00 98.19 81 VAL A C 1
ATOM 580 O O . VAL A 1 81 ? -13.466 4.676 4.774 1.00 98.19 81 VAL A O 1
ATOM 583 N N . ALA A 1 82 ? -11.581 4.017 3.749 1.00 98.19 82 ALA A N 1
ATOM 584 C CA . ALA A 1 82 ? -12.140 3.569 2.480 1.00 98.19 82 ALA A CA 1
ATOM 585 C C . ALA A 1 82 ? -11.133 2.606 1.821 1.00 98.19 82 ALA A C 1
ATOM 587 O O . ALA A 1 82 ? -9.955 2.634 2.189 1.00 98.19 82 ALA A O 1
ATOM 588 N N . PRO A 1 83 ? -11.539 1.755 0.859 1.00 97.81 83 PRO A N 1
ATOM 589 C CA . PRO A 1 83 ? -10.608 0.904 0.119 1.00 97.81 83 PRO A CA 1
ATOM 590 C C . PRO A 1 83 ? -9.398 1.688 -0.417 1.00 97.81 83 PRO A C 1
ATOM 592 O O . PRO A 1 83 ? -9.556 2.605 -1.217 1.00 97.81 83 PRO A O 1
ATOM 595 N N . GLY A 1 84 ? -8.197 1.340 0.052 1.00 97.31 84 GLY A N 1
ATOM 596 C CA . GLY A 1 84 ? -6.938 1.984 -0.338 1.00 97.31 84 GLY A CA 1
ATOM 597 C C . GLY A 1 84 ? -6.621 3.305 0.379 1.00 97.31 84 GLY A C 1
ATOM 598 O O . GLY A 1 84 ? -5.568 3.882 0.129 1.00 97.31 84 GLY A O 1
ATOM 599 N N . VAL A 1 85 ? -7.480 3.783 1.287 1.00 98.12 85 VAL A N 1
ATOM 600 C CA . VAL A 1 85 ? -7.314 5.070 1.984 1.00 98.12 85 VAL A CA 1
ATOM 601 C C . VAL A 1 85 ? -7.048 4.847 3.470 1.00 98.12 85 VAL A C 1
ATOM 603 O O . VAL A 1 85 ? -7.903 4.342 4.199 1.00 98.12 85 VAL A O 1
ATOM 606 N N . ILE A 1 86 ? -5.866 5.269 3.924 1.00 98.50 86 ILE A N 1
ATOM 607 C CA . ILE A 1 86 ? -5.405 5.102 5.306 1.00 98.50 86 ILE A CA 1
ATOM 608 C C . ILE A 1 86 ? -5.416 6.445 6.039 1.00 98.50 86 ILE A C 1
ATOM 610 O O . ILE A 1 86 ? -4.717 7.380 5.653 1.00 98.50 86 ILE A O 1
ATOM 614 N N . ASP A 1 87 ? -6.147 6.527 7.150 1.00 98.19 87 ASP A N 1
ATOM 615 C CA . ASP A 1 87 ? -6.000 7.606 8.123 1.00 98.19 87 ASP A CA 1
ATOM 616 C C . ASP A 1 87 ? -4.789 7.326 9.022 1.00 98.19 87 ASP A C 1
ATOM 618 O O . ASP A 1 87 ? -4.851 6.558 9.989 1.00 98.19 87 ASP A O 1
ATOM 622 N N . ALA A 1 88 ? -3.666 7.974 8.710 1.00 97.12 88 ALA A N 1
ATOM 623 C CA . ALA A 1 88 ? -2.422 7.824 9.458 1.00 97.12 88 ALA A CA 1
ATOM 624 C C . ALA A 1 88 ? -2.587 8.146 10.954 1.00 97.12 88 ALA A C 1
ATOM 626 O O . ALA A 1 88 ? -1.925 7.529 11.782 1.00 97.12 88 ALA A O 1
ATOM 627 N N . ARG A 1 89 ? -3.525 9.027 11.335 1.00 95.75 89 ARG A N 1
ATOM 628 C CA . ARG A 1 89 ? -3.775 9.394 12.744 1.00 95.75 89 ARG A CA 1
ATOM 629 C C . ARG A 1 89 ? -4.306 8.225 13.578 1.00 95.75 89 ARG A C 1
ATOM 631 O O . ARG A 1 89 ? -4.282 8.303 14.800 1.00 95.75 89 ARG A O 1
ATOM 638 N N . ARG A 1 90 ? -4.782 7.160 12.927 1.00 97.38 90 ARG A N 1
ATOM 639 C CA . ARG A 1 90 ? -5.299 5.930 13.548 1.00 97.38 90 ARG A CA 1
ATOM 640 C C . ARG A 1 90 ? -4.424 4.714 13.241 1.00 97.38 90 ARG A C 1
ATOM 642 O O . ARG A 1 90 ? -4.564 3.684 13.892 1.00 97.38 90 ARG A O 1
ATOM 649 N N . CYS A 1 91 ? -3.537 4.792 12.251 1.00 98.25 91 CYS A N 1
ATOM 650 C CA . CYS A 1 91 ? -2.698 3.669 11.846 1.00 98.25 91 CYS A CA 1
ATOM 651 C C . CYS A 1 91 ? -1.635 3.367 12.910 1.00 98.25 91 CYS A C 1
ATOM 653 O O . CYS A 1 91 ? -0.735 4.178 13.133 1.00 98.25 91 CYS A O 1
ATOM 655 N N . LEU A 1 92 ? -1.693 2.179 13.520 1.00 97.88 92 LEU A N 1
ATOM 656 C CA . LEU A 1 92 ? -0.734 1.761 14.551 1.00 97.88 92 LEU A CA 1
ATOM 657 C C . LEU A 1 92 ? 0.718 1.821 14.053 1.00 97.88 92 LEU A C 1
ATOM 659 O O . LEU A 1 92 ? 1.595 2.271 14.787 1.00 97.88 92 LEU A O 1
ATOM 663 N N . ALA A 1 93 ? 0.960 1.462 12.786 1.00 96.88 93 ALA A N 1
ATOM 664 C CA . ALA A 1 93 ? 2.293 1.520 12.188 1.00 96.88 93 ALA A CA 1
ATOM 665 C C . ALA A 1 93 ? 2.875 2.944 12.184 1.00 96.88 93 ALA A C 1
ATOM 667 O O . ALA A 1 93 ? 4.060 3.110 12.456 1.00 96.88 93 ALA A O 1
ATOM 668 N N . TRP A 1 94 ? 2.057 3.972 11.928 1.00 97.56 94 TRP A N 1
ATOM 669 C CA . TRP A 1 94 ? 2.495 5.371 12.005 1.00 97.56 94 TRP A CA 1
ATOM 670 C C . TRP A 1 94 ? 2.585 5.866 13.450 1.00 97.56 94 TRP A C 1
ATOM 672 O O . TRP A 1 94 ? 3.556 6.519 13.829 1.00 97.56 94 TRP A O 1
ATOM 682 N N . LEU A 1 95 ? 1.584 5.547 14.275 1.00 97.81 95 LEU A N 1
ATOM 683 C CA . LEU A 1 95 ? 1.506 6.019 15.658 1.00 97.81 95 LEU A CA 1
ATOM 684 C C . LEU A 1 95 ? 2.690 5.566 16.521 1.00 97.81 95 LEU A C 1
ATOM 686 O O . LEU A 1 95 ? 3.064 6.297 17.435 1.00 97.81 95 LEU A O 1
ATOM 690 N N . LEU A 1 96 ? 3.280 4.404 16.226 1.00 96.62 96 LEU A N 1
ATOM 691 C CA . LEU A 1 96 ? 4.482 3.903 16.902 1.00 96.62 96 LEU A CA 1
ATOM 692 C C . LEU A 1 96 ? 5.772 4.635 16.497 1.00 96.62 96 LEU A C 1
ATOM 694 O O . LEU A 1 96 ? 6.739 4.606 17.251 1.00 96.62 96 LEU A O 1
ATOM 698 N N . GLN A 1 97 ? 5.798 5.269 15.323 1.00 96.56 97 GLN A N 1
ATOM 699 C CA . GLN A 1 97 ? 6.991 5.922 14.772 1.00 96.56 97 GLN A CA 1
ATOM 700 C C . GLN A 1 97 ? 6.978 7.439 14.971 1.00 96.56 97 GLN A C 1
ATOM 702 O O . GLN A 1 97 ? 8.032 8.064 15.090 1.00 96.56 97 GLN A O 1
ATOM 707 N N . LYS A 1 98 ? 5.788 8.053 14.989 1.00 95.56 98 LYS A N 1
ATOM 708 C CA . LYS A 1 98 ? 5.660 9.504 15.128 1.00 95.56 98 LYS A CA 1
ATOM 709 C C . LYS A 1 98 ? 6.173 9.973 16.493 1.00 95.56 98 LYS A C 1
ATOM 711 O O . LYS A 1 98 ? 5.999 9.302 17.507 1.00 95.56 98 LYS A O 1
ATOM 716 N N . SER A 1 99 ? 6.708 11.188 16.544 1.00 96.12 99 SER A N 1
ATOM 717 C CA . SER A 1 99 ? 7.155 11.789 17.801 1.00 96.12 99 SER A CA 1
ATOM 718 C C . SER A 1 99 ? 6.006 12.031 18.797 1.00 96.12 99 SER A C 1
ATOM 720 O O . SER A 1 99 ? 4.837 12.215 18.428 1.00 96.12 99 SER A O 1
ATOM 722 N N . GLY A 1 100 ? 6.368 12.092 20.080 1.00 94.88 100 GLY A N 1
ATOM 723 C CA . GLY A 1 100 ? 5.458 12.360 21.194 1.00 94.88 100 GLY A CA 1
ATOM 724 C C . GLY A 1 100 ? 4.931 11.095 21.869 1.00 94.88 100 GLY A C 1
ATOM 725 O O . GLY A 1 100 ? 5.450 9.999 21.682 1.00 94.88 100 GLY A O 1
ATOM 726 N N . THR A 1 101 ? 3.898 11.257 22.694 1.00 95.94 101 THR A N 1
ATOM 727 C CA . THR A 1 101 ? 3.317 10.152 23.463 1.00 95.94 101 THR A CA 1
ATOM 728 C C . THR A 1 101 ? 2.331 9.354 22.617 1.00 95.94 101 THR A C 1
ATOM 730 O O . THR A 1 101 ? 1.498 9.923 21.905 1.00 95.94 101 THR A O 1
ATOM 733 N N . PHE A 1 102 ? 2.388 8.028 22.735 1.00 96.50 102 PHE A N 1
ATOM 734 C CA . PHE A 1 102 ? 1.421 7.140 22.101 1.00 96.50 102 PHE A CA 1
ATOM 735 C C . PHE A 1 102 ? 0.004 7.351 22.691 1.00 96.50 102 PHE A C 1
ATOM 737 O O . PHE A 1 102 ? -0.131 7.296 23.927 1.00 96.50 102 PHE A O 1
ATOM 744 N N . PRO A 1 103 ? -1.039 7.574 21.856 1.00 95.94 103 PRO A N 1
ATOM 745 C CA . PRO A 1 103 ? -2.399 7.879 22.317 1.00 95.94 103 PRO A CA 1
ATOM 746 C C . PRO A 1 103 ? -2.972 6.779 23.212 1.00 95.94 103 PRO A C 1
ATOM 748 O O . PRO A 1 103 ? -2.882 5.598 22.882 1.00 95.94 103 PRO A O 1
ATOM 751 N N . THR A 1 104 ? -3.544 7.150 24.357 1.00 96.19 104 THR A N 1
ATOM 752 C CA . THR A 1 104 ? -4.019 6.188 25.367 1.00 96.19 104 THR A CA 1
ATOM 753 C C . THR A 1 104 ? -5.145 5.309 24.828 1.00 96.19 104 THR A C 1
ATOM 755 O O . THR A 1 104 ? -5.153 4.106 25.076 1.00 96.19 104 THR A O 1
ATOM 758 N N . GLU A 1 105 ? -6.042 5.886 24.033 1.00 94.62 105 GLU A N 1
ATOM 759 C CA . GLU A 1 105 ? -7.178 5.217 23.402 1.00 94.62 105 GLU A CA 1
ATOM 760 C C . GLU A 1 105 ? -6.775 4.146 22.377 1.00 94.62 105 GLU A C 1
ATOM 762 O O . GLU A 1 105 ? -7.570 3.260 22.085 1.00 94.62 105 GLU A O 1
ATOM 767 N N . MET A 1 106 ? -5.536 4.182 21.870 1.00 96.75 106 MET A N 1
ATOM 768 C CA . MET A 1 106 ? -5.028 3.216 20.888 1.00 96.75 106 MET A CA 1
ATOM 769 C C . MET A 1 106 ? -4.202 2.083 21.525 1.00 96.75 106 MET A C 1
ATOM 771 O O . MET A 1 106 ? -3.714 1.220 20.806 1.00 96.75 106 MET A O 1
ATOM 775 N N . ARG A 1 107 ? -3.978 2.076 22.852 1.00 94.62 107 ARG A N 1
ATOM 776 C CA . ARG A 1 107 ? -3.021 1.149 23.511 1.00 94.62 107 ARG A CA 1
ATOM 777 C C . ARG A 1 107 ? -3.507 -0.289 23.656 1.00 94.62 107 ARG A C 1
ATOM 779 O O . ARG A 1 107 ? -2.682 -1.179 23.813 1.00 94.62 107 ARG A O 1
ATOM 786 N N . ALA A 1 108 ? -4.820 -0.488 23.674 1.00 94.50 108 ALA A N 1
ATOM 787 C CA . ALA A 1 108 ? -5.450 -1.803 23.788 1.00 94.50 108 ALA A CA 1
ATOM 788 C C . ALA A 1 108 ? -5.994 -2.319 22.446 1.00 94.50 108 ALA A C 1
ATOM 790 O O . ALA A 1 108 ? -6.668 -3.347 22.430 1.00 94.50 108 ALA A O 1
ATOM 791 N N . ALA A 1 109 ? -5.762 -1.561 21.368 1.00 88.50 109 ALA A N 1
ATOM 792 C CA . ALA A 1 109 ? -6.166 -1.918 20.015 1.00 88.50 109 ALA A CA 1
ATOM 793 C C . ALA A 1 109 ? -5.362 -3.116 19.491 1.00 88.50 109 ALA A C 1
ATOM 795 O O . ALA A 1 109 ? -4.163 -3.220 19.836 1.00 88.50 109 ALA A O 1
#

Secondary structure (DSSP, 8-state):
--PPPEEEE-SSSSS-HHHHHHHTTS-EE-TTSSEEBTTTBT-S---EEEES---PPPPPPPPS-TT--HHHHT-TT--EEETTEE-TTT-HHHHTTSSSPPPGGGTT-

pLDDT: mean 95.76, std 6.01, range [45.38, 98.56]